Protein AF-A0A928U0L0-F1 (afdb_monomer_lite)

Foldseek 3Di:
DDFDPPQDPVNVVVVVVVLVVCLVCVDADFDDDDQKTKHWDDDDPFWTWIWIAGPPPGATKIKIKGFDDPVPVQVVVQVVLSVCVVVVHPPDWAWTDWADPPRVRIIMTITGDDDDDDDDDDD

pLDDT: mean 90.18, std 7.66, range [55.62, 97.38]

Structure (mmCIF, N/CA/C/O backbone):
data_AF-A0A928U0L0-F1
#
_entry.id   AF-A0A928U0L0-F1
#
loop_
_atom_site.group_PDB
_atom_site.id
_atom_site.type_symbol
_atom_site.label_atom_id
_atom_site.label_alt_id
_atom_site.label_comp_id
_atom_site.label_asym_id
_atom_site.label_entity_id
_atom_site.label_seq_id
_atom_site.pdbx_PDB_ins_code
_atom_site.Cartn_x
_atom_site.Cartn_y
_atom_site.Cartn_z
_atom_site.occupancy
_atom_site.B_iso_or_equiv
_atom_site.auth_seq_id
_atom_site.auth_comp_id
_atom_site.auth_asym_id
_atom_site.auth_atom_id
_atom_site.pdbx_PDB_model_num
ATOM 1 N N . MET A 1 1 ? -8.539 -5.564 -9.675 1.00 91.31 1 MET A N 1
ATOM 2 C CA . MET A 1 1 ? -8.288 -4.759 -8.461 1.00 91.31 1 MET A CA 1
ATOM 3 C C . MET A 1 1 ? -9.515 -4.882 -7.587 1.00 91.31 1 MET A C 1
ATOM 5 O O . MET A 1 1 ? -10.614 -4.777 -8.114 1.00 91.31 1 MET A O 1
ATOM 9 N N . GLN A 1 2 ? -9.327 -5.169 -6.307 1.00 93.62 2 GLN A N 1
ATOM 10 C CA . GLN A 1 2 ? -10.386 -5.350 -5.326 1.00 93.62 2 GLN A CA 1
ATOM 11 C C . GLN A 1 2 ? -10.130 -4.395 -4.164 1.00 93.62 2 GLN A C 1
ATOM 13 O O . GLN A 1 2 ? -9.074 -4.458 -3.535 1.00 93.62 2 GLN A O 1
ATOM 18 N N . PHE A 1 3 ? -11.095 -3.518 -3.901 1.00 94.50 3 PHE A N 1
ATOM 19 C CA . PHE A 1 3 ? -11.083 -2.619 -2.752 1.00 94.50 3 PHE A CA 1
ATOM 20 C C . PHE A 1 3 ? -11.754 -3.290 -1.556 1.00 94.50 3 PHE A C 1
ATOM 22 O O . PHE A 1 3 ? -12.728 -4.029 -1.713 1.00 94.50 3 PHE A O 1
ATOM 29 N N . SER A 1 4 ? -11.229 -3.040 -0.361 1.00 92.75 4 SER A N 1
ATOM 30 C CA . SER A 1 4 ? -11.870 -3.454 0.880 1.00 92.75 4 SER A CA 1
ATOM 31 C C . SER A 1 4 ? -12.942 -2.450 1.301 1.00 92.75 4 SER A C 1
ATOM 33 O O . SER A 1 4 ? -12.918 -1.285 0.901 1.00 92.75 4 SER A O 1
ATOM 35 N N . LYS A 1 5 ? -13.851 -2.877 2.183 1.00 91.94 5 LYS A N 1
ATOM 36 C CA . LYS A 1 5 ? -14.850 -1.990 2.807 1.00 91.94 5 LYS A CA 1
ATOM 37 C C . LYS A 1 5 ? -14.240 -0.900 3.702 1.00 91.94 5 LYS A C 1
ATOM 39 O O . LYS A 1 5 ? -14.950 0.011 4.104 1.00 91.94 5 LYS A O 1
ATOM 44 N N . PHE A 1 6 ? -12.950 -1.014 4.024 1.00 90.12 6 PHE A N 1
ATOM 45 C CA . PHE A 1 6 ? -12.205 -0.051 4.835 1.00 90.12 6 PHE A CA 1
ATOM 46 C C . PHE A 1 6 ? -11.537 1.041 3.986 1.00 90.12 6 PHE A C 1
ATOM 48 O O . PHE A 1 6 ? -10.968 1.973 4.539 1.00 90.12 6 PHE A O 1
ATOM 55 N N . CYS A 1 7 ? -11.588 0.927 2.654 1.00 93.19 7 CYS A N 1
ATOM 56 C CA . CYS A 1 7 ? -11.050 1.920 1.731 1.00 93.19 7 CYS A CA 1
ATOM 57 C C . CYS A 1 7 ? -12.082 3.025 1.469 1.00 93.19 7 CYS A C 1
ATOM 59 O O . CYS A 1 7 ? -13.167 2.755 0.941 1.00 93.19 7 CYS A O 1
ATOM 61 N N . THR A 1 8 ? -11.739 4.275 1.781 1.00 92.75 8 THR A N 1
ATOM 62 C CA . THR A 1 8 ? -12.626 5.427 1.552 1.00 92.75 8 THR A CA 1
ATOM 63 C C . THR A 1 8 ? -12.786 5.729 0.054 1.00 92.75 8 THR A C 1
ATOM 65 O O . THR A 1 8 ? -11.931 5.342 -0.748 1.00 92.75 8 THR A O 1
ATOM 68 N N . PRO A 1 9 ? -13.847 6.446 -0.371 1.00 93.25 9 PRO A N 1
ATOM 69 C CA . PRO A 1 9 ? -13.996 6.856 -1.769 1.00 93.25 9 PRO A CA 1
ATOM 70 C C . PRO A 1 9 ? -12.821 7.693 -2.294 1.00 93.25 9 PRO A C 1
ATOM 72 O O . PRO A 1 9 ? -12.404 7.499 -3.431 1.00 93.25 9 PRO A O 1
ATOM 75 N N . ALA A 1 10 ? -12.255 8.577 -1.464 1.00 90.62 10 ALA A N 1
ATOM 76 C CA . ALA A 1 10 ? -11.080 9.372 -1.824 1.00 90.62 10 ALA A CA 1
ATOM 77 C C . ALA A 1 10 ? -9.868 8.467 -2.101 1.00 90.62 10 ALA A C 1
ATOM 79 O O . ALA A 1 10 ? -9.264 8.531 -3.169 1.00 90.62 10 ALA A O 1
ATOM 80 N N . GLN A 1 11 ? -9.592 7.520 -1.204 1.00 92.88 11 GLN A N 1
ATOM 81 C CA . GLN A 1 11 ? -8.519 6.540 -1.372 1.00 92.88 11 GLN A CA 1
ATOM 82 C C . GLN A 1 11 ? -8.670 5.699 -2.654 1.00 92.88 11 GLN A C 1
ATOM 84 O O . GLN A 1 11 ? -7.686 5.434 -3.347 1.00 92.88 11 GLN A O 1
ATOM 89 N N . GLN A 1 12 ? -9.900 5.329 -3.034 1.00 94.06 12 GLN A N 1
ATOM 90 C CA . GLN A 1 12 ? -10.161 4.595 -4.281 1.00 94.06 12 GLN A CA 1
ATOM 91 C C . GLN A 1 12 ? -9.764 5.381 -5.542 1.00 94.06 12 GLN A C 1
ATOM 93 O O . GLN A 1 12 ? -9.412 4.761 -6.547 1.00 94.06 12 GLN A O 1
ATOM 98 N N . LEU A 1 13 ? -9.787 6.718 -5.494 1.00 92.56 13 LEU A 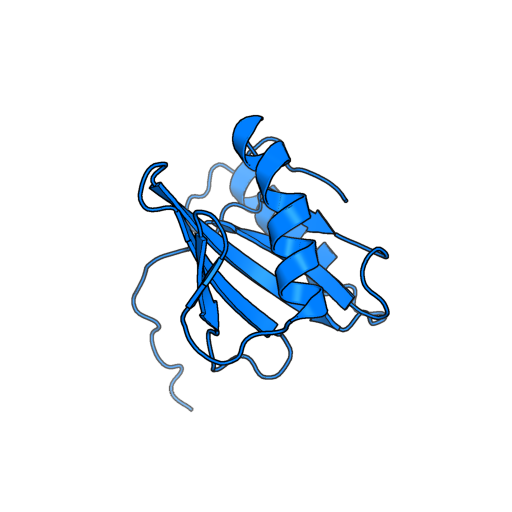N 1
ATOM 99 C CA . LEU A 1 13 ? -9.367 7.574 -6.607 1.00 92.56 13 LEU A CA 1
ATOM 100 C C . LEU A 1 13 ? -7.841 7.629 -6.748 1.00 92.56 13 LEU A C 1
ATOM 102 O O . LEU A 1 13 ? -7.329 7.612 -7.867 1.00 92.56 13 LEU A O 1
ATOM 106 N N . TYR A 1 14 ? -7.107 7.660 -5.633 1.00 92.38 14 TYR A N 1
ATOM 107 C CA . TYR A 1 14 ? -5.660 7.907 -5.642 1.00 92.38 14 TYR A CA 1
ATOM 108 C C . TYR A 1 14 ? -4.801 6.636 -5.643 1.00 92.38 14 TYR A C 1
ATOM 110 O O . TYR A 1 14 ? -3.658 6.663 -6.107 1.00 92.38 14 TYR A O 1
ATOM 118 N N . PHE A 1 15 ? -5.336 5.502 -5.185 1.00 94.81 15 PHE A N 1
ATOM 119 C CA . PHE A 1 15 ? -4.603 4.235 -5.157 1.00 94.81 15 PHE A CA 1
ATOM 120 C C . PHE A 1 15 ? -4.236 3.658 -6.532 1.00 94.81 15 PHE A C 1
ATOM 122 O O . PHE A 1 15 ? -3.105 3.187 -6.682 1.00 94.81 15 PHE A O 1
ATOM 129 N N . PRO A 1 16 ? -5.103 3.676 -7.563 1.00 95.69 16 PRO A N 1
ATOM 130 C CA . PRO A 1 16 ? -4.707 3.174 -8.874 1.00 95.69 16 PRO A CA 1
ATOM 131 C C . PRO A 1 16 ? -3.524 3.949 -9.491 1.00 95.69 16 PRO A C 1
ATOM 133 O O . PRO A 1 16 ? -2.573 3.278 -9.900 1.00 95.69 16 PRO A O 1
ATOM 136 N N . PRO A 1 17 ? -3.508 5.302 -9.507 1.00 95.81 17 PRO A N 1
ATOM 137 C CA . PRO A 1 17 ? -2.370 6.069 -10.014 1.00 95.81 17 PRO A CA 1
ATOM 138 C C . PRO A 1 17 ? -1.040 5.770 -9.311 1.00 95.81 17 PRO A C 1
ATOM 140 O O . PRO A 1 17 ? -0.047 5.524 -9.994 1.00 95.81 17 PRO A O 1
ATOM 143 N N . ILE A 1 18 ? -0.998 5.744 -7.970 1.00 95.31 18 ILE A N 1
ATOM 144 C CA . ILE A 1 18 ? 0.261 5.473 -7.249 1.00 95.31 18 ILE A CA 1
ATOM 145 C C . ILE A 1 18 ? 0.769 4.050 -7.501 1.00 95.31 18 ILE A C 1
ATOM 147 O O . ILE A 1 18 ? 1.971 3.843 -7.657 1.00 95.31 18 ILE A O 1
ATOM 151 N N . LEU A 1 19 ? -0.123 3.061 -7.607 1.00 96.69 19 LEU A N 1
ATOM 152 C CA . LEU A 1 19 ? 0.281 1.696 -7.949 1.00 96.69 19 LEU A CA 1
ATOM 153 C C . LEU A 1 19 ? 0.881 1.615 -9.352 1.00 96.69 19 LEU A C 1
ATOM 155 O O . LEU A 1 19 ? 1.885 0.929 -9.548 1.00 96.69 19 LEU A O 1
ATOM 159 N N . ASP A 1 20 ? 0.280 2.307 -10.318 1.00 96.56 20 ASP A N 1
ATOM 160 C CA . ASP A 1 20 ? 0.780 2.336 -11.689 1.00 96.56 20 ASP A CA 1
ATOM 161 C C . ASP A 1 20 ? 2.143 3.031 -11.760 1.00 96.56 20 ASP A C 1
ATOM 163 O O . ASP A 1 20 ? 3.059 2.499 -12.390 1.00 96.56 20 ASP A O 1
ATOM 167 N N . TYR A 1 21 ? 2.303 4.152 -11.053 1.00 96.88 21 TYR A N 1
ATOM 168 C CA . TYR A 1 21 ? 3.576 4.853 -10.918 1.00 96.88 21 TYR A CA 1
ATOM 169 C C . TYR A 1 21 ? 4.660 3.942 -10.331 1.00 96.88 21 TYR A C 1
ATOM 171 O O . TYR A 1 21 ? 5.663 3.675 -10.990 1.00 96.88 21 TYR A O 1
ATOM 179 N N . LEU A 1 22 ? 4.430 3.385 -9.137 1.00 96.38 22 LEU A N 1
ATOM 180 C CA . LEU A 1 22 ? 5.404 2.543 -8.436 1.00 96.38 22 LEU A CA 1
ATOM 181 C C . LEU A 1 22 ? 5.762 1.274 -9.213 1.00 96.38 22 LEU A C 1
ATOM 183 O O . LEU A 1 22 ? 6.903 0.813 -9.159 1.00 96.38 22 LEU A O 1
ATOM 187 N N . HIS A 1 23 ? 4.806 0.698 -9.946 1.00 95.50 23 HIS A N 1
ATOM 188 C CA . HIS A 1 23 ? 5.077 -0.448 -10.805 1.00 95.50 23 HIS A CA 1
ATOM 189 C C . HIS A 1 23 ? 6.049 -0.098 -11.941 1.00 95.50 23 HIS A C 1
ATOM 191 O O . HIS A 1 23 ? 6.960 -0.885 -12.225 1.00 95.50 23 HIS A O 1
ATOM 197 N N . GLN A 1 24 ? 5.848 1.061 -12.573 1.00 95.31 24 GLN A N 1
ATOM 198 C CA . GLN A 1 24 ? 6.623 1.520 -13.725 1.00 95.31 24 GLN A CA 1
ATOM 199 C C . GLN A 1 24 ? 8.015 2.011 -13.328 1.00 95.31 24 GLN A C 1
ATOM 201 O O . GLN A 1 24 ? 8.997 1.611 -13.948 1.00 95.31 24 GLN A O 1
ATOM 206 N N . THR A 1 25 ? 8.107 2.863 -12.308 1.00 95.94 25 THR A N 1
ATOM 207 C CA . THR A 1 25 ? 9.347 3.578 -11.976 1.00 95.94 25 THR A CA 1
ATOM 208 C C . THR A 1 25 ? 10.213 2.837 -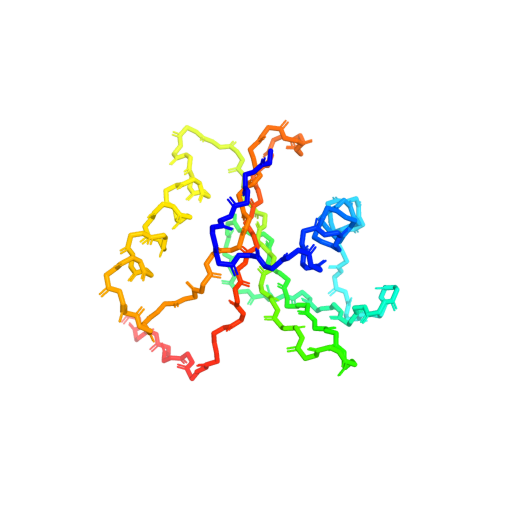10.968 1.00 95.94 25 THR A C 1
ATOM 210 O O . THR A 1 25 ? 11.432 2.945 -11.035 1.00 95.94 25 THR A O 1
ATOM 213 N N . GLN A 1 26 ? 9.603 2.055 -10.068 1.00 94.62 26 GLN A N 1
ATOM 214 C CA . GLN A 1 26 ? 10.284 1.308 -9.000 1.00 94.62 26 GLN A CA 1
ATOM 215 C C . GLN A 1 26 ? 11.394 2.121 -8.310 1.00 94.62 26 GLN A C 1
ATOM 217 O O . GLN A 1 26 ? 12.536 1.655 -8.236 1.00 94.62 26 GLN A O 1
ATOM 222 N N . PRO A 1 27 ? 11.067 3.319 -7.794 1.00 95.88 27 PRO A N 1
ATOM 223 C CA . PRO A 1 27 ? 12.059 4.259 -7.300 1.00 95.88 27 PRO A CA 1
ATOM 224 C C . PRO A 1 27 ? 12.842 3.635 -6.144 1.00 95.88 27 PRO A C 1
ATOM 226 O O . PRO A 1 27 ? 12.308 2.854 -5.352 1.00 95.88 27 PRO A O 1
ATOM 229 N N . ASP A 1 28 ? 14.132 3.925 -6.067 1.00 95.62 28 ASP A N 1
ATOM 230 C CA . ASP A 1 28 ? 15.026 3.444 -5.013 1.00 95.62 28 ASP A CA 1
ATOM 231 C C . ASP A 1 28 ? 15.400 4.540 -4.011 1.00 95.62 28 ASP A C 1
ATOM 233 O O . ASP A 1 28 ? 15.787 4.216 -2.889 1.00 95.62 28 ASP A O 1
ATOM 237 N N . GLN A 1 29 ? 15.221 5.807 -4.385 1.00 95.56 29 GLN A N 1
ATOM 238 C CA . GLN A 1 29 ? 15.439 6.970 -3.533 1.00 95.56 29 GLN A CA 1
ATOM 239 C C . GLN A 1 29 ? 14.116 7.633 -3.118 1.00 95.56 29 GLN A C 1
ATOM 241 O O . GLN A 1 29 ? 13.152 7.632 -3.900 1.00 95.56 29 GLN A O 1
ATOM 246 N N . PRO A 1 30 ? 14.060 8.222 -1.907 1.00 97.00 30 PRO A N 1
ATOM 247 C CA . PRO A 1 30 ? 12.924 9.025 -1.485 1.00 97.00 30 PRO A CA 1
ATOM 248 C C . PRO A 1 30 ? 12.673 10.190 -2.444 1.00 97.00 30 PRO A C 1
ATOM 250 O O . PRO A 1 30 ? 13.612 10.874 -2.853 1.00 97.00 30 PRO A O 1
ATOM 253 N N . HIS A 1 31 ? 11.417 10.418 -2.808 1.00 96.31 31 HIS A N 1
ATOM 254 C CA . HIS A 1 31 ? 11.024 11.539 -3.664 1.00 96.31 31 HIS A CA 1
ATOM 255 C C . HIS A 1 31 ? 9.529 11.832 -3.519 1.00 96.31 31 HIS A C 1
ATOM 257 O O . HIS A 1 31 ? 8.757 11.004 -3.032 1.00 96.31 31 HIS A O 1
ATOM 263 N N . CYS A 1 32 ? 9.123 13.007 -3.999 1.00 96.12 32 CYS A N 1
ATOM 264 C CA . CYS A 1 32 ? 7.718 13.369 -4.120 1.00 96.12 32 CYS A CA 1
ATOM 265 C C . CYS A 1 32 ? 7.202 13.034 -5.521 1.00 96.12 32 CYS A C 1
ATOM 267 O O . CYS A 1 32 ? 7.833 13.370 -6.527 1.00 96.12 32 CYS A O 1
ATOM 269 N N . TRP A 1 33 ? 6.030 12.416 -5.591 1.00 95.38 33 TRP A N 1
ATOM 270 C CA . TRP A 1 33 ? 5.283 12.220 -6.822 1.00 95.38 33 TRP A CA 1
ATOM 271 C C . TRP A 1 33 ? 3.832 12.632 -6.598 1.00 95.38 33 TRP A C 1
ATOM 273 O O . TRP A 1 33 ? 3.114 12.033 -5.797 1.00 95.38 33 TRP A O 1
ATOM 283 N N . TRP A 1 34 ? 3.409 13.667 -7.326 1.00 92.88 34 TRP A N 1
ATOM 284 C CA . TRP A 1 34 ? 2.150 14.359 -7.070 1.00 92.88 34 TRP A CA 1
ATOM 285 C C . TRP A 1 34 ? 2.083 14.815 -5.601 1.00 92.88 34 TRP A C 1
ATOM 287 O O . TRP A 1 34 ? 2.977 15.537 -5.170 1.00 92.88 34 TRP A O 1
ATOM 297 N N . GLU A 1 35 ? 1.080 14.395 -4.838 1.00 91.81 35 GLU A N 1
ATOM 298 C CA . GLU A 1 35 ? 0.931 14.724 -3.411 1.00 91.81 35 GLU A CA 1
ATOM 299 C C . GLU A 1 35 ? 1.543 13.670 -2.472 1.00 91.81 35 GLU A C 1
ATOM 301 O O . GLU A 1 35 ? 1.424 13.780 -1.255 1.00 91.81 35 GLU A O 1
ATOM 306 N N . TRP A 1 36 ? 2.173 12.625 -3.017 1.00 95.38 36 TRP A N 1
ATOM 307 C CA . TRP A 1 36 ? 2.779 11.556 -2.229 1.00 95.38 36 TRP A CA 1
ATOM 308 C C . TRP A 1 36 ? 4.270 11.795 -2.039 1.00 95.38 36 TRP A C 1
ATOM 310 O O . TRP A 1 36 ? 5.004 11.907 -3.020 1.00 95.38 36 TRP A O 1
ATOM 320 N N . PHE A 1 37 ? 4.747 11.745 -0.801 1.00 96.69 37 PHE A N 1
ATOM 321 C CA . PHE A 1 37 ? 6.142 11.430 -0.527 1.00 96.69 37 PHE A CA 1
ATOM 322 C C . PHE A 1 37 ? 6.298 9.914 -0.447 1.00 96.69 37 PHE A C 1
ATOM 324 O O . PHE A 1 37 ? 5.570 9.234 0.281 1.00 96.69 37 PHE A O 1
ATOM 331 N N . ILE A 1 38 ? 7.237 9.374 -1.215 1.00 97.38 38 ILE A N 1
ATOM 332 C CA . ILE A 1 38 ? 7.416 7.939 -1.413 1.00 97.38 38 ILE A CA 1
ATOM 333 C C . ILE A 1 38 ? 8.839 7.566 -1.028 1.00 97.38 38 ILE A C 1
ATOM 335 O O . ILE A 1 38 ? 9.798 8.098 -1.582 1.00 97.38 38 ILE A O 1
ATOM 339 N N . GLU A 1 39 ? 8.971 6.573 -0.158 1.00 96.94 39 GLU A N 1
ATOM 340 C CA . GLU A 1 39 ? 10.240 5.986 0.249 1.00 96.94 39 GLU A CA 1
ATOM 341 C C . GLU A 1 39 ? 10.214 4.467 0.065 1.00 96.94 39 GLU A C 1
ATOM 343 O O . GLU A 1 39 ? 9.238 3.784 0.384 1.00 96.94 39 GLU A O 1
ATOM 348 N N . ARG A 1 40 ? 11.314 3.908 -0.445 1.00 96.25 40 ARG A N 1
ATOM 349 C CA . ARG A 1 40 ? 11.484 2.458 -0.522 1.00 96.25 40 ARG A CA 1
ATOM 350 C C . ARG A 1 40 ? 11.924 1.909 0.832 1.00 96.25 40 ARG A C 1
ATOM 352 O O . ARG A 1 40 ? 12.961 2.295 1.358 1.00 96.25 40 ARG A O 1
ATOM 359 N N . VAL A 1 41 ? 11.186 0.930 1.347 1.00 93.38 41 VAL A N 1
ATOM 360 C CA . VAL A 1 41 ? 11.519 0.239 2.596 1.00 93.38 41 VAL A CA 1
ATOM 361 C C . VAL A 1 41 ? 12.348 -1.005 2.281 1.00 93.38 41 VAL A C 1
ATOM 363 O O . VAL A 1 41 ? 11.893 -1.931 1.601 1.00 93.38 41 VAL A O 1
ATOM 366 N N . PHE A 1 42 ? 13.580 -1.037 2.784 1.00 89.00 42 PHE A N 1
ATOM 367 C CA . PHE A 1 42 ? 14.499 -2.165 2.627 1.00 89.00 42 PHE A CA 1
ATOM 368 C C . PHE A 1 42 ? 14.367 -3.175 3.780 1.00 89.00 42 PHE A C 1
ATOM 370 O O . PHE A 1 42 ? 13.888 -2.850 4.860 1.00 89.00 42 PHE A O 1
ATOM 377 N N . GLY A 1 43 ? 14.786 -4.425 3.544 1.00 78.38 43 GLY A N 1
ATOM 378 C CA . GLY A 1 43 ? 14.778 -5.504 4.549 1.00 78.38 43 GLY A CA 1
ATOM 379 C C . GLY A 1 43 ? 13.869 -6.695 4.215 1.00 78.38 43 GLY A C 1
ATOM 380 O O . GLY A 1 43 ? 14.016 -7.768 4.795 1.00 78.38 43 GLY A O 1
ATOM 381 N N . GLY A 1 44 ? 12.976 -6.562 3.229 1.00 70.88 44 GLY A N 1
ATOM 382 C CA . GLY A 1 44 ? 12.173 -7.676 2.718 1.00 70.88 44 GLY A CA 1
ATOM 383 C C . GLY A 1 44 ? 12.889 -8.451 1.608 1.00 70.88 44 GLY A C 1
ATOM 384 O O . GLY A 1 44 ? 13.146 -7.899 0.545 1.00 70.88 44 GLY A O 1
ATOM 385 N N . GLN A 1 45 ? 13.153 -9.750 1.795 1.00 70.31 45 GLN A N 1
ATOM 386 C CA . GLN A 1 45 ? 13.860 -10.557 0.780 1.00 70.31 45 GLN A CA 1
ATOM 387 C C . GLN A 1 45 ? 13.040 -10.861 -0.489 1.00 70.31 45 GLN A C 1
ATOM 389 O O . GLN A 1 45 ? 13.609 -11.211 -1.517 1.00 70.31 45 GLN A O 1
ATOM 394 N N . ASN A 1 46 ? 11.707 -10.757 -0.434 1.00 77.88 46 ASN A N 1
ATOM 395 C CA . ASN A 1 46 ? 10.824 -11.291 -1.483 1.00 77.88 46 ASN A CA 1
ATOM 396 C C . ASN A 1 46 ? 9.819 -10.284 -2.062 1.00 77.88 46 ASN A C 1
ATOM 398 O O . ASN A 1 46 ? 8.997 -10.670 -2.894 1.00 77.88 46 ASN A O 1
ATOM 402 N N . ASN A 1 47 ? 9.852 -9.021 -1.627 1.00 84.25 47 ASN A N 1
ATOM 403 C CA . ASN A 1 47 ? 8.855 -8.018 -2.003 1.00 84.25 47 ASN A CA 1
ATOM 404 C C . ASN A 1 47 ? 9.509 -6.657 -2.257 1.00 84.25 47 ASN A C 1
ATOM 406 O O . ASN A 1 47 ? 10.500 -6.323 -1.613 1.00 84.25 47 ASN A O 1
ATOM 410 N N . LEU A 1 48 ? 8.911 -5.861 -3.144 1.00 92.62 48 LEU A N 1
ATOM 411 C CA . LEU A 1 48 ? 9.132 -4.416 -3.142 1.00 92.62 48 LEU A CA 1
ATOM 412 C C . LEU A 1 48 ? 8.140 -3.812 -2.156 1.00 92.62 48 LEU A C 1
ATOM 414 O O . LEU A 1 48 ? 6.943 -4.074 -2.270 1.00 92.62 48 LEU A O 1
ATOM 418 N N . LEU A 1 49 ? 8.640 -3.047 -1.195 1.00 95.06 49 LEU A N 1
ATOM 419 C CA . LEU A 1 49 ? 7.828 -2.369 -0.197 1.00 95.06 49 LEU A CA 1
ATOM 420 C C . LEU A 1 49 ? 8.124 -0.876 -0.262 1.00 95.06 49 LEU A C 1
ATOM 422 O O . LEU A 1 49 ? 9.286 -0.470 -0.278 1.00 95.06 49 LEU A O 1
ATOM 426 N N . TYR A 1 50 ? 7.062 -0.088 -0.289 1.00 96.75 50 TYR A N 1
ATOM 427 C CA . TYR A 1 50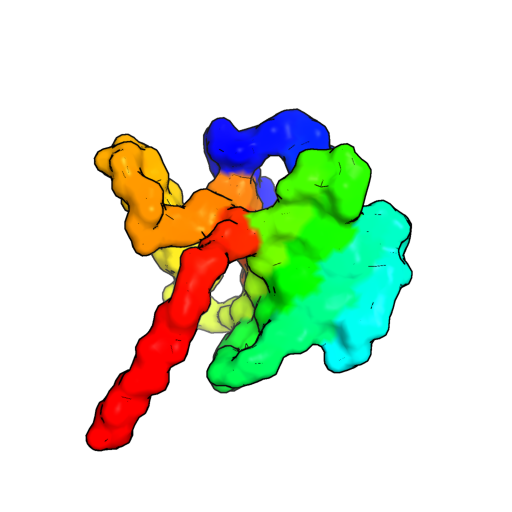 ? 7.116 1.361 -0.261 1.00 96.75 50 TYR A CA 1
ATOM 428 C C . TYR A 1 50 ? 6.309 1.870 0.919 1.00 96.75 50 TYR A C 1
ATOM 430 O O . TYR A 1 50 ? 5.209 1.377 1.175 1.00 96.75 50 TYR A O 1
ATOM 438 N N . HIS A 1 51 ? 6.863 2.853 1.607 1.00 96.62 51 HIS A N 1
ATOM 439 C CA . HIS A 1 51 ? 6.151 3.727 2.516 1.00 96.62 51 HIS A CA 1
ATOM 440 C C . HIS A 1 51 ? 5.742 4.964 1.713 1.00 96.62 51 HIS A C 1
ATOM 442 O O . HIS A 1 51 ? 6.590 5.588 1.077 1.00 96.62 51 HIS A O 1
ATOM 448 N N . ALA A 1 52 ? 4.449 5.274 1.675 1.00 96.75 52 ALA A N 1
ATOM 449 C CA . ALA A 1 52 ? 3.931 6.429 0.956 1.00 96.75 52 ALA A CA 1
ATOM 450 C C . ALA A 1 52 ? 3.016 7.235 1.875 1.00 96.75 52 ALA A C 1
ATOM 452 O O . ALA A 1 52 ? 2.114 6.661 2.487 1.00 96.75 52 ALA A O 1
ATOM 453 N N . HIS A 1 53 ? 3.238 8.545 1.961 1.00 95.50 53 HIS A N 1
ATOM 454 C CA . HIS A 1 53 ? 2.419 9.440 2.774 1.00 95.50 53 HIS A CA 1
ATOM 455 C C . HIS A 1 53 ? 1.986 10.688 2.001 1.00 95.50 53 HIS A C 1
ATOM 457 O O . HIS A 1 53 ? 2.747 11.200 1.180 1.00 95.50 53 HIS A O 1
ATOM 463 N N . ARG A 1 54 ? 0.768 11.173 2.266 1.00 91.69 54 ARG A N 1
ATOM 464 C CA . ARG A 1 54 ? 0.250 12.466 1.785 1.00 91.69 54 ARG A CA 1
ATOM 465 C C . ARG A 1 54 ? 0.161 13.431 2.956 1.00 91.69 54 ARG A C 1
ATOM 467 O O . ARG A 1 54 ? -0.629 13.199 3.868 1.00 91.69 54 ARG A O 1
ATOM 474 N N . GLU A 1 55 ? 0.952 14.501 2.924 1.00 77.44 55 GLU A N 1
ATOM 475 C CA . GLU A 1 55 ? 1.040 15.460 4.037 1.00 77.44 55 GLU A CA 1
ATOM 476 C C . GLU A 1 55 ? -0.309 16.134 4.348 1.00 77.44 55 GLU A C 1
ATOM 478 O O . GLU A 1 55 ? -0.670 16.249 5.517 1.00 77.44 55 GLU A O 1
ATOM 483 N N . ASP A 1 56 ? -1.087 16.501 3.325 1.00 76.25 56 ASP A N 1
ATOM 484 C CA . ASP A 1 56 ? -2.318 17.288 3.505 1.00 76.25 56 ASP A CA 1
ATOM 485 C C . ASP A 1 56 ? -3.531 16.465 3.975 1.00 76.25 56 ASP A C 1
ATOM 487 O O . ASP A 1 56 ? -4.389 16.975 4.696 1.00 76.25 56 ASP A O 1
ATOM 491 N N . GLU A 1 57 ? -3.624 15.191 3.579 1.00 76.00 57 GLU A N 1
ATOM 492 C CA . GLU A 1 57 ? -4.763 14.319 3.921 1.00 76.00 57 GLU A CA 1
ATOM 493 C C . GLU A 1 57 ? -4.456 13.345 5.072 1.00 76.00 57 GLU A C 1
ATOM 495 O O . GLU A 1 57 ? -5.363 12.682 5.575 1.00 76.00 57 GLU A O 1
ATOM 500 N N . GLY A 1 58 ? -3.196 13.257 5.516 1.00 80.00 58 GLY A N 1
ATOM 501 C CA . GLY A 1 58 ? -2.773 12.361 6.598 1.00 80.00 58 GLY A CA 1
ATOM 502 C C . GLY A 1 58 ? -2.824 10.870 6.241 1.00 80.00 58 GLY A C 1
ATOM 503 O O . GLY A 1 58 ? -2.692 10.018 7.120 1.00 80.00 58 GLY A O 1
ATOM 504 N N . ASP A 1 59 ? -3.022 10.537 4.963 1.00 87.81 59 ASP A N 1
ATOM 505 C CA . ASP A 1 59 ? -2.987 9.162 4.476 1.00 87.81 59 ASP A CA 1
ATOM 506 C C . ASP A 1 59 ? -1.541 8.654 4.469 1.00 87.81 59 ASP A C 1
ATOM 508 O O . ASP A 1 59 ? -0.715 9.119 3.681 1.00 87.81 59 ASP A O 1
ATOM 512 N N . THR A 1 60 ? -1.264 7.638 5.284 1.00 95.12 60 THR A N 1
ATOM 513 C CA . THR A 1 60 ? 0.027 6.939 5.323 1.00 95.12 60 THR A CA 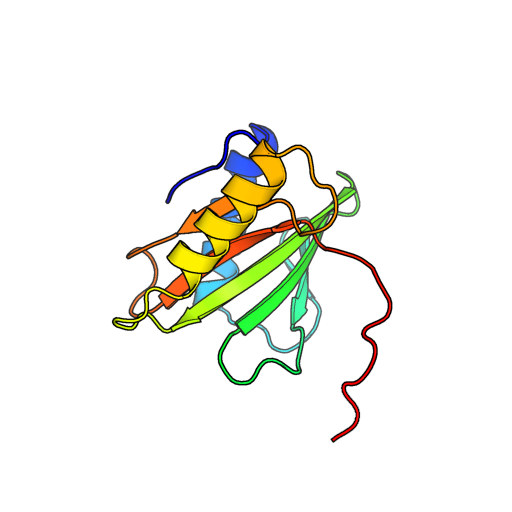1
ATOM 514 C C . THR A 1 60 ? -0.187 5.454 5.056 1.00 95.12 60 THR A C 1
ATOM 516 O O . THR A 1 60 ? -0.897 4.756 5.788 1.00 95.12 60 THR A O 1
ATOM 519 N N . VAL A 1 61 ? 0.428 4.946 3.988 1.00 96.50 61 VAL A N 1
ATOM 520 C CA . VAL A 1 61 ? 0.209 3.582 3.499 1.00 96.50 61 VAL A CA 1
ATOM 521 C C . VAL A 1 61 ? 1.510 2.841 3.222 1.00 96.50 61 VAL A C 1
ATOM 523 O O . VAL A 1 61 ? 2.539 3.411 2.860 1.00 96.50 61 VAL A O 1
ATOM 526 N N . ALA A 1 62 ? 1.430 1.521 3.339 1.00 96.62 62 ALA A N 1
ATOM 527 C CA . ALA A 1 62 ? 2.400 0.598 2.788 1.00 96.62 62 ALA A CA 1
ATOM 528 C C . ALA A 1 62 ? 1.902 0.083 1.430 1.00 96.62 62 ALA A C 1
ATOM 530 O O . ALA A 1 62 ? 0.809 -0.485 1.340 1.00 96.62 62 ALA A O 1
ATOM 531 N N . VAL A 1 63 ? 2.721 0.217 0.385 1.00 96.44 63 VAL A N 1
ATOM 532 C CA . VAL A 1 63 ? 2.475 -0.387 -0.932 1.00 96.44 63 VAL A CA 1
ATOM 533 C C . VAL A 1 63 ? 3.449 -1.535 -1.147 1.00 96.44 63 VAL A C 1
ATOM 535 O O . VAL A 1 63 ? 4.664 -1.344 -1.207 1.00 96.44 63 VAL A O 1
ATOM 538 N N . LYS A 1 64 ? 2.916 -2.746 -1.283 1.00 95.38 64 LYS A N 1
ATOM 539 C CA . LYS A 1 64 ? 3.700 -3.974 -1.389 1.00 95.38 64 LYS A CA 1
ATOM 540 C C . LYS A 1 64 ? 3.472 -4.642 -2.733 1.00 95.38 64 LYS A C 1
ATOM 542 O O . LYS A 1 64 ? 2.354 -5.051 -3.025 1.00 95.38 64 LYS A O 1
ATOM 547 N N . PHE A 1 65 ? 4.534 -4.830 -3.514 1.00 94.25 65 PHE A N 1
ATOM 548 C CA . PHE A 1 65 ? 4.519 -5.691 -4.694 1.00 94.25 65 PHE A CA 1
ATOM 549 C C . PHE A 1 65 ? 5.184 -7.027 -4.381 1.00 94.25 65 PHE A C 1
ATOM 551 O O . PHE A 1 65 ? 6.355 -7.090 -3.997 1.00 94.25 65 PHE A O 1
ATOM 558 N N . THR A 1 66 ? 4.452 -8.107 -4.622 1.00 91.38 66 THR A N 1
ATOM 559 C CA . THR A 1 66 ? 4.925 -9.482 -4.460 1.00 91.38 66 THR A CA 1
ATOM 560 C C . THR A 1 66 ? 4.991 -10.163 -5.819 1.00 91.38 66 THR A C 1
ATOM 562 O O . THR A 1 66 ? 4.156 -9.912 -6.690 1.00 91.38 66 THR A O 1
ATOM 565 N N . ARG A 1 67 ? 5.982 -11.037 -6.027 1.00 87.31 67 ARG A N 1
ATOM 566 C CA . ARG A 1 67 ? 6.038 -11.870 -7.240 1.00 87.31 67 ARG A CA 1
ATOM 567 C C . ARG A 1 67 ? 4.778 -12.731 -7.321 1.00 87.31 67 ARG A C 1
ATOM 569 O O . ARG A 1 67 ? 4.381 -13.335 -6.327 1.00 87.31 67 ARG A O 1
ATOM 576 N N . LEU A 1 68 ? 4.172 -12.782 -8.501 1.00 82.88 68 LEU A N 1
ATOM 577 C CA . LEU A 1 68 ? 3.076 -13.697 -8.780 1.00 82.88 68 LEU A CA 1
ATOM 578 C C . LEU A 1 68 ? 3.653 -15.112 -8.872 1.00 82.88 68 LEU A C 1
ATOM 580 O O . LEU A 1 68 ? 4.436 -15.408 -9.771 1.00 82.88 68 LEU A O 1
ATOM 584 N N . ASP A 1 69 ? 3.277 -15.965 -7.928 1.00 83.50 69 ASP A N 1
ATOM 585 C CA . ASP A 1 69 ? 3.571 -17.393 -7.945 1.00 83.50 69 ASP A CA 1
ATOM 586 C C . ASP A 1 69 ? 2.372 -18.195 -7.425 1.00 83.50 69 ASP A C 1
ATOM 588 O O . ASP A 1 69 ? 1.384 -17.640 -6.933 1.00 83.50 69 ASP A O 1
ATOM 592 N N . GLU A 1 70 ? 2.462 -19.521 -7.528 1.00 83.94 70 GLU A N 1
ATOM 593 C CA . GLU A 1 70 ? 1.405 -20.454 -7.116 1.00 83.94 70 GLU A CA 1
ATOM 594 C C . GLU A 1 70 ? 0.995 -20.297 -5.644 1.00 83.94 70 GLU A C 1
ATOM 596 O O . GLU A 1 70 ? -0.099 -20.698 -5.252 1.00 83.94 70 GLU A O 1
ATOM 601 N N . ARG A 1 71 ? 1.838 -19.673 -4.811 1.00 86.25 71 ARG A N 1
ATOM 602 C CA . ARG A 1 71 ? 1.559 -19.490 -3.383 1.00 86.25 71 ARG A CA 1
ATOM 603 C C . ARG A 1 71 ? 0.557 -18.369 -3.121 1.00 86.25 71 ARG A C 1
ATOM 605 O O . ARG A 1 71 ? 0.108 -18.254 -1.978 1.00 86.25 71 ARG A O 1
ATOM 612 N N . ARG A 1 72 ? 0.246 -17.535 -4.128 1.00 87.44 72 ARG A N 1
ATOM 613 C CA . ARG A 1 72 ? -0.705 -16.406 -4.054 1.00 87.44 72 ARG A CA 1
ATOM 614 C C . ARG A 1 72 ? -0.516 -15.575 -2.781 1.00 87.44 72 ARG A C 1
ATOM 616 O O . ARG A 1 72 ? -1.463 -15.324 -2.033 1.00 87.44 72 ARG A O 1
ATOM 623 N N . ARG A 1 73 ? 0.741 -15.217 -2.482 1.00 89.06 73 ARG A N 1
ATOM 624 C CA . ARG A 1 73 ? 1.127 -14.648 -1.177 1.00 89.06 73 ARG A CA 1
ATOM 625 C C . ARG A 1 73 ? 0.352 -13.370 -0.850 1.00 89.06 73 ARG A C 1
ATOM 627 O O . ARG A 1 73 ? -0.142 -13.258 0.265 1.00 89.06 73 ARG A O 1
ATOM 634 N N . ALA A 1 74 ? 0.208 -12.467 -1.822 1.00 90.44 74 ALA A N 1
ATOM 635 C CA . ALA A 1 74 ? -0.523 -11.215 -1.639 1.00 90.44 74 ALA A CA 1
ATOM 636 C C . ALA A 1 74 ? -1.999 -11.465 -1.302 1.00 90.44 74 ALA A C 1
ATOM 638 O O . ALA A 1 74 ? -2.520 -10.899 -0.350 1.00 90.44 74 ALA A O 1
ATOM 639 N N . SER A 1 75 ? -2.656 -12.377 -2.023 1.00 91.81 75 SER A N 1
ATOM 640 C CA . SER A 1 75 ? -4.069 -12.703 -1.798 1.00 91.81 75 SER A CA 1
ATOM 641 C C . SER A 1 75 ? -4.285 -13.315 -0.413 1.00 91.81 75 SER A C 1
ATOM 643 O O . SER A 1 75 ? -5.215 -12.941 0.296 1.00 91.81 75 SER A O 1
ATOM 645 N N . ARG A 1 76 ? -3.401 -14.230 0.009 1.00 93.06 76 ARG A N 1
ATOM 646 C CA . ARG A 1 76 ? -3.455 -14.825 1.353 1.00 93.06 76 ARG A CA 1
ATOM 647 C C . ARG A 1 76 ? -3.261 -13.788 2.456 1.00 93.06 76 ARG A C 1
ATOM 649 O O . ARG A 1 76 ? -3.972 -13.840 3.453 1.00 93.06 76 ARG A O 1
ATOM 656 N N . GLU A 1 77 ? -2.313 -12.874 2.277 1.00 91.81 77 GLU A N 1
ATOM 657 C CA . GLU A 1 77 ? -2.058 -11.778 3.212 1.00 91.81 77 GLU A CA 1
ATOM 658 C C . GLU A 1 77 ? -3.266 -10.845 3.313 1.00 91.81 77 GLU A C 1
ATOM 660 O O . GLU A 1 77 ? -3.784 -10.659 4.409 1.00 91.81 77 GLU A O 1
ATOM 665 N N . SER A 1 78 ? -3.790 -10.348 2.188 1.00 92.38 78 SER A N 1
ATOM 666 C CA . SER A 1 78 ? -4.972 -9.479 2.190 1.00 92.38 78 SER A CA 1
ATOM 667 C C . SER A 1 78 ? -6.188 -10.149 2.828 1.00 92.38 78 SER A C 1
ATOM 669 O O . SER A 1 78 ? -6.875 -9.513 3.619 1.00 92.38 78 SER A O 1
ATOM 671 N N . HIS A 1 79 ? -6.437 -11.434 2.551 1.00 92.88 79 HIS A N 1
ATOM 672 C CA . HIS A 1 79 ? -7.552 -12.167 3.161 1.00 92.88 79 HIS A CA 1
ATOM 673 C C . HIS A 1 79 ? -7.376 -12.363 4.670 1.00 92.88 79 HIS A C 1
ATOM 675 O O . HIS A 1 79 ? -8.337 -12.205 5.420 1.00 92.88 79 HIS A O 1
ATOM 681 N N . ALA A 1 80 ? -6.162 -12.687 5.126 1.00 93.75 80 ALA A N 1
ATOM 682 C CA . ALA A 1 80 ? -5.876 -12.811 6.553 1.00 93.75 80 ALA A CA 1
ATOM 683 C C . ALA A 1 80 ? -6.070 -11.468 7.271 1.00 93.75 80 ALA A C 1
ATOM 685 O O . ALA A 1 80 ? -6.700 -11.417 8.324 1.00 93.75 80 ALA A O 1
ATOM 686 N N . LEU A 1 81 ? -5.590 -10.378 6.669 1.00 94.12 81 LEU A N 1
ATOM 687 C CA . LEU A 1 81 ? -5.773 -9.034 7.200 1.00 94.12 81 LEU A CA 1
ATOM 688 C C . LEU A 1 81 ? -7.253 -8.621 7.205 1.00 94.12 81 LEU A C 1
ATOM 690 O O . LEU A 1 81 ? -7.712 -8.078 8.204 1.00 94.12 81 LEU A O 1
ATOM 694 N N . TRP A 1 82 ? -8.033 -8.931 6.160 1.00 92.75 82 TRP A N 1
ATOM 695 C CA . TRP A 1 82 ? -9.483 -8.685 6.166 1.00 92.75 82 TRP A CA 1
ATOM 696 C C . TRP A 1 82 ? -10.166 -9.413 7.317 1.00 92.75 82 TRP A C 1
ATOM 698 O O . TRP A 1 82 ? -10.904 -8.778 8.063 1.00 92.75 82 TRP A O 1
ATOM 708 N N . ALA A 1 83 ? -9.866 -10.696 7.523 1.00 92.38 83 ALA A N 1
ATOM 709 C CA . ALA A 1 83 ? -10.443 -11.467 8.621 1.00 92.38 83 ALA A CA 1
ATOM 710 C C . ALA A 1 83 ? -10.104 -10.875 10.004 1.00 92.38 83 ALA A C 1
ATOM 712 O O . ALA A 1 83 ? -10.960 -10.844 10.887 1.00 92.38 83 ALA A O 1
ATOM 713 N N . LEU A 1 84 ? -8.880 -10.366 10.196 1.00 92.56 84 LEU A N 1
ATOM 714 C CA . LEU A 1 84 ? -8.480 -9.699 11.442 1.00 92.56 84 LEU A CA 1
ATOM 715 C C . LEU A 1 84 ? -9.247 -8.391 11.674 1.00 92.56 84 LEU A C 1
ATOM 717 O O . LEU A 1 84 ? -9.712 -8.153 12.790 1.00 92.56 84 LEU A O 1
ATOM 721 N N . GLN A 1 85 ? -9.429 -7.581 10.627 1.00 92.38 85 GLN A N 1
ATOM 722 C CA . GLN A 1 85 ? -10.210 -6.345 10.723 1.00 92.38 85 GLN A CA 1
ATOM 723 C C . GLN A 1 85 ? -11.694 -6.630 10.980 1.00 92.38 85 GLN A C 1
ATOM 725 O O . GLN A 1 85 ? -12.333 -5.952 11.778 1.00 92.38 85 GLN A O 1
ATOM 730 N N . GLU A 1 86 ? -12.254 -7.671 10.363 1.00 90.25 86 GLU A N 1
ATOM 731 C CA . GLU A 1 86 ? -13.634 -8.095 10.624 1.00 90.25 86 GLU A CA 1
ATOM 732 C C . GLU A 1 86 ? -13.843 -8.618 12.044 1.00 90.25 86 GLU A C 1
ATOM 734 O O . GLU A 1 86 ? -14.928 -8.462 12.599 1.00 90.25 86 GLU A O 1
ATOM 739 N N . ALA A 1 87 ? -12.797 -9.165 12.663 1.00 91.94 87 ALA A N 1
ATOM 740 C CA . ALA A 1 87 ? -12.799 -9.541 14.070 1.00 91.94 87 ALA A CA 1
ATOM 741 C C . ALA A 1 87 ? -12.610 -8.346 15.031 1.00 91.94 87 ALA A C 1
ATOM 743 O O . ALA A 1 87 ? -12.539 -8.559 16.243 1.00 91.94 87 ALA A O 1
ATOM 744 N N . GLY A 1 88 ? -12.497 -7.111 14.520 1.00 88.25 88 GLY A N 1
ATOM 745 C CA . GLY A 1 88 ? -12.304 -5.900 15.322 1.00 88.25 88 GLY A CA 1
ATOM 746 C C . GLY A 1 88 ? -10.954 -5.853 16.043 1.00 88.25 88 GLY A C 1
ATOM 747 O O . GLY A 1 88 ? -10.866 -5.344 17.159 1.00 88.25 88 GLY A O 1
ATOM 748 N N . ARG A 1 89 ? -9.908 -6.457 15.461 1.00 80.00 89 ARG A N 1
ATOM 749 C CA . ARG A 1 89 ? -8.565 -6.506 16.055 1.00 80.00 89 ARG A CA 1
ATOM 750 C C . ARG A 1 89 ? -7.651 -5.467 15.410 1.00 80.00 89 ARG A C 1
ATOM 752 O O . ARG A 1 89 ? -7.168 -5.672 14.302 1.00 80.00 89 ARG A O 1
ATOM 759 N N . GLU A 1 90 ? -7.291 -4.434 16.162 1.00 83.06 90 GLU A N 1
ATOM 760 C CA . GLU A 1 90 ? -6.291 -3.419 15.779 1.00 83.06 90 GLU A CA 1
ATOM 761 C C . GLU A 1 90 ? -4.842 -3.909 15.997 1.00 83.06 90 GLU A C 1
ATOM 763 O O . GLU A 1 90 ? -3.969 -3.187 16.464 1.00 83.06 90 GLU A O 1
ATOM 768 N N . LEU A 1 91 ? -4.583 -5.186 15.707 1.00 86.69 91 LEU A N 1
ATOM 769 C CA . LEU A 1 91 ? -3.275 -5.832 15.902 1.00 86.69 91 LEU A CA 1
ATOM 770 C C . LEU A 1 91 ? -2.500 -6.006 14.591 1.00 86.69 91 LEU A C 1
ATOM 772 O O . LEU A 1 91 ? -1.448 -6.641 14.568 1.00 86.69 91 LEU A O 1
ATOM 776 N N . ALA A 1 92 ? -3.055 -5.512 13.488 1.00 91.12 92 ALA A N 1
ATOM 777 C CA . ALA A 1 92 ? -2.504 -5.681 12.158 1.00 91.12 92 ALA A CA 1
ATOM 778 C C . ALA A 1 92 ? -2.866 -4.485 11.264 1.00 91.12 92 ALA A C 1
ATOM 780 O O . ALA A 1 92 ? -3.858 -3.801 11.537 1.00 91.12 92 ALA A O 1
ATOM 781 N N . PRO A 1 93 ? -2.111 -4.263 10.172 1.00 93.38 93 PRO A N 1
ATOM 782 C CA . PRO A 1 93 ? -2.452 -3.264 9.168 1.00 93.38 93 PRO A CA 1
ATOM 783 C C . PRO A 1 93 ? -3.880 -3.423 8.633 1.00 93.38 93 PRO A C 1
ATOM 785 O O . PRO A 1 93 ? -4.396 -4.539 8.510 1.00 93.38 93 PRO A O 1
ATOM 788 N N . VAL A 1 94 ? -4.498 -2.307 8.253 1.00 93.69 94 VAL A N 1
ATOM 789 C CA . VAL A 1 94 ? -5.786 -2.289 7.555 1.00 93.69 94 VAL A CA 1
ATOM 790 C C . VAL A 1 94 ? -5.527 -2.470 6.059 1.00 93.69 94 VAL A C 1
ATOM 792 O O . VAL A 1 94 ? -4.932 -1.595 5.438 1.00 93.69 94 VAL A O 1
ATOM 795 N N . PRO A 1 95 ? -5.948 -3.576 5.432 1.00 94.56 95 PRO A N 1
ATOM 796 C CA . PRO A 1 95 ? -5.760 -3.789 4.001 1.00 94.56 95 PRO A CA 1
ATOM 797 C C . PRO A 1 95 ? -6.810 -3.000 3.205 1.00 94.56 95 PRO A C 1
ATOM 799 O O . PRO A 1 95 ? -8.018 -3.220 3.339 1.00 94.56 95 PRO A O 1
ATOM 802 N N . PHE A 1 96 ? -6.364 -2.111 2.324 1.00 95.62 96 PHE A N 1
ATOM 803 C CA . PHE A 1 96 ? -7.248 -1.282 1.508 1.00 95.62 96 PHE A CA 1
ATOM 804 C C . PHE A 1 96 ? -7.495 -1.868 0.120 1.00 95.62 96 PHE A C 1
ATOM 806 O O . PHE A 1 96 ? -8.634 -1.879 -0.347 1.00 95.62 96 PHE A O 1
ATOM 813 N N . VAL A 1 97 ? -6.450 -2.381 -0.537 1.00 96.19 97 VAL A N 1
ATOM 814 C CA . VAL A 1 97 ? -6.525 -2.836 -1.934 1.00 96.19 97 VAL A CA 1
ATOM 815 C C . VAL A 1 97 ? -5.739 -4.118 -2.134 1.00 96.19 97 VAL A C 1
ATOM 817 O O . VAL A 1 97 ? -4.595 -4.212 -1.700 1.00 96.19 97 VAL A O 1
ATOM 820 N N . LEU A 1 98 ? -6.320 -5.060 -2.877 1.00 96.38 98 LEU A N 1
ATOM 821 C CA . LEU A 1 98 ? -5.624 -6.187 -3.491 1.00 96.38 98 LEU A CA 1
ATOM 822 C C . LEU A 1 98 ? -5.666 -6.048 -5.020 1.00 96.38 98 LEU A C 1
ATOM 824 O O . LEU A 1 98 ? -6.724 -5.878 -5.632 1.00 96.38 98 LEU A O 1
ATOM 828 N N . VAL A 1 99 ? -4.512 -6.158 -5.670 1.00 94.31 99 VAL A N 1
ATOM 829 C CA . VAL A 1 99 ? -4.392 -6.179 -7.129 1.00 94.31 99 VAL A CA 1
ATOM 830 C C . VAL A 1 99 ? -3.781 -7.491 -7.582 1.00 94.31 99 VAL A C 1
ATOM 832 O O . 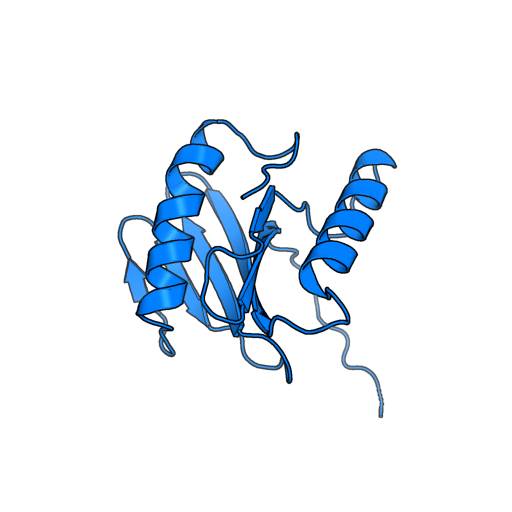VAL A 1 99 ? -2.608 -7.772 -7.345 1.00 94.31 99 VAL A O 1
ATOM 835 N N . GLU A 1 100 ? -4.576 -8.267 -8.310 1.00 90.81 100 GLU A N 1
ATOM 836 C CA . GLU A 1 100 ? -4.147 -9.491 -8.977 1.00 90.81 100 GLU A CA 1
ATOM 837 C C . GLU A 1 100 ? -4.194 -9.296 -10.496 1.00 90.81 100 GLU A C 1
ATOM 839 O O . GLU A 1 100 ? -5.112 -8.663 -11.018 1.00 90.81 100 GLU A O 1
ATOM 844 N N . GLY A 1 101 ? -3.189 -9.814 -11.206 1.00 84.62 101 GLY A N 1
ATOM 845 C CA . GLY A 1 101 ? -3.192 -9.920 -12.670 1.00 84.62 101 GLY A CA 1
ATOM 846 C C . GLY A 1 101 ? -2.997 -8.621 -13.463 1.00 84.62 101 GLY A C 1
ATOM 847 O O . GLY A 1 101 ? -2.859 -8.693 -14.677 1.00 84.62 101 GLY A O 1
ATOM 848 N N . ARG A 1 102 ? -2.952 -7.447 -12.816 1.00 89.50 102 ARG A N 1
ATOM 849 C CA . ARG A 1 102 ? -2.750 -6.153 -13.503 1.00 89.50 102 ARG A CA 1
ATOM 850 C C . ARG A 1 102 ? -1.290 -5.882 -13.872 1.00 89.50 102 ARG A C 1
ATOM 852 O O . ARG A 1 102 ? -1.021 -5.279 -14.902 1.00 89.50 102 ARG A O 1
ATOM 859 N N . TYR A 1 103 ? -0.363 -6.301 -13.018 1.00 89.44 103 TYR A N 1
ATOM 860 C CA . TYR A 1 103 ? 1.061 -6.000 -13.140 1.00 89.44 103 TYR A CA 1
ATOM 861 C C . TYR A 1 103 ? 1.797 -7.266 -13.567 1.00 89.44 103 TYR A C 1
ATOM 863 O O . TYR A 1 103 ? 1.719 -8.278 -12.873 1.00 89.44 103 TYR A O 1
ATOM 871 N N . HIS A 1 104 ? 2.476 -7.246 -14.718 1.00 83.88 104 HIS A N 1
ATOM 872 C CA . HIS A 1 104 ? 3.068 -8.445 -15.325 1.00 83.88 104 HIS A CA 1
ATOM 873 C C . HIS A 1 104 ? 3.941 -9.226 -14.326 1.00 83.88 104 HIS A C 1
ATOM 875 O O . HIS A 1 104 ? 5.003 -8.769 -13.903 1.00 83.88 104 HIS A O 1
ATOM 881 N N . GLY A 1 105 ? 3.469 -10.410 -13.922 1.00 84.50 105 GLY A N 1
ATOM 882 C CA . GLY A 1 105 ? 4.171 -11.280 -12.974 1.00 84.50 105 GLY A CA 1
ATOM 883 C C . GLY A 1 105 ? 4.212 -10.776 -11.526 1.00 84.50 105 GLY A C 1
ATOM 884 O O . GLY A 1 105 ? 5.027 -11.268 -10.743 1.00 84.50 105 GLY A O 1
ATOM 885 N N . ARG A 1 106 ? 3.368 -9.810 -11.140 1.00 88.50 106 ARG A N 1
ATOM 886 C CA . ARG A 1 106 ? 3.300 -9.268 -9.776 1.00 88.50 106 ARG A CA 1
ATOM 887 C C . ARG A 1 106 ? 1.863 -9.094 -9.287 1.00 88.50 106 ARG A C 1
ATOM 889 O O . ARG A 1 106 ? 0.945 -8.791 -10.043 1.00 88.50 106 ARG A O 1
ATOM 896 N N . GLN A 1 107 ? 1.693 -9.266 -7.985 1.00 93.19 107 GLN A N 1
ATOM 897 C CA . GLN A 1 107 ? 0.503 -8.874 -7.238 1.00 93.19 107 GLN A CA 1
ATOM 898 C C . GLN A 1 107 ? 0.855 -7.652 -6.391 1.00 93.19 107 GLN A C 1
ATOM 900 O O . GLN A 1 107 ? 2.018 -7.500 -6.006 1.00 93.19 107 GLN A O 1
ATOM 905 N N . ALA A 1 108 ? -0.122 -6.800 -6.095 1.00 94.69 108 ALA A N 1
ATOM 906 C CA . ALA A 1 108 ? 0.087 -5.649 -5.224 1.00 94.69 108 ALA A CA 1
ATOM 907 C C . ALA A 1 108 ? -0.941 -5.599 -4.096 1.00 94.69 108 ALA A C 1
ATOM 909 O O . ALA A 1 108 ? -2.097 -5.974 -4.294 1.00 94.69 108 ALA A O 1
ATOM 910 N N . VAL A 1 109 ? -0.517 -5.114 -2.934 1.00 95.56 109 VAL A N 1
ATOM 911 C CA . VAL A 1 109 ? -1.380 -4.817 -1.789 1.00 95.56 109 VAL A CA 1
ATOM 912 C C . VAL A 1 109 ? -1.092 -3.396 -1.326 1.00 95.56 109 VAL A C 1
ATOM 914 O O . VAL A 1 109 ? 0.075 -3.024 -1.199 1.00 95.56 109 VAL A O 1
ATOM 917 N N . ILE A 1 110 ? -2.145 -2.622 -1.070 1.00 96.62 110 ILE A N 1
ATOM 918 C CA . ILE A 1 110 ? -2.053 -1.391 -0.278 1.00 96.62 110 ILE A CA 1
ATOM 919 C C . ILE A 1 110 ? -2.710 -1.656 1.065 1.00 96.62 110 ILE A C 1
ATOM 921 O O . ILE A 1 110 ? -3.826 -2.181 1.120 1.00 96.62 110 ILE A O 1
ATOM 925 N N . GLN A 1 111 ? -2.026 -1.274 2.132 1.00 96.19 111 GLN A N 1
ATOM 926 C CA . GLN A 1 111 ? -2.519 -1.359 3.499 1.00 96.19 111 GLN A CA 1
ATOM 927 C C . GLN A 1 111 ? -2.091 -0.126 4.295 1.00 96.19 111 GLN A C 1
ATOM 929 O O . GLN A 1 111 ? -1.180 0.585 3.872 1.00 96.19 111 GLN A O 1
ATOM 934 N N . SER A 1 112 ? -2.720 0.123 5.442 1.00 95.06 112 SER A N 1
ATOM 935 C CA . SER A 1 112 ? -2.273 1.170 6.358 1.00 95.06 112 SER A CA 1
ATOM 936 C C . SER A 1 112 ? -0.818 0.944 6.749 1.00 95.06 112 SER A C 1
ATOM 938 O O . SER A 1 112 ? -0.352 -0.196 6.871 1.00 95.06 112 SER A O 1
ATOM 940 N N . TRP A 1 113 ? -0.092 2.033 6.962 1.00 93.75 113 TRP A N 1
ATOM 941 C CA . TRP A 1 113 ? 1.164 1.933 7.681 1.00 93.75 113 TRP A CA 1
ATOM 942 C C . TRP A 1 113 ? 0.886 1.523 9.133 1.00 93.75 113 TRP A C 1
ATOM 944 O O . TRP A 1 113 ? -0.139 1.897 9.705 1.00 93.75 113 TRP A O 1
ATOM 954 N N . PHE A 1 114 ? 1.739 0.671 9.695 1.00 88.62 114 PHE A N 1
ATOM 955 C CA . PHE A 1 114 ? 1.585 0.171 11.058 1.00 88.62 114 PHE A CA 1
ATOM 956 C C . PHE A 1 114 ? 2.853 0.504 11.828 1.00 88.62 114 PHE A C 1
ATOM 958 O O . PHE A 1 114 ? 3.875 -0.169 11.679 1.00 88.62 114 PHE A O 1
ATOM 965 N N . ASP A 1 115 ? 2.780 1.578 12.606 1.0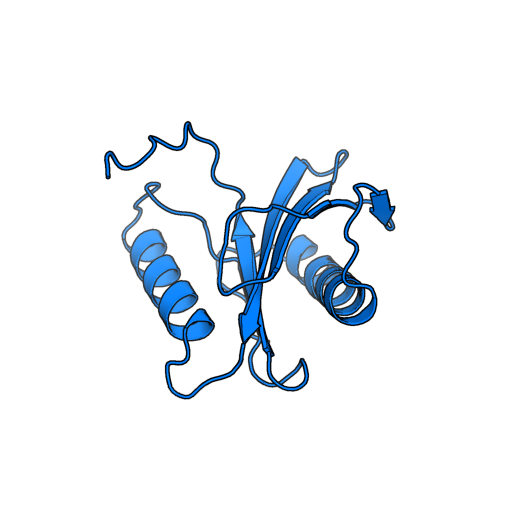0 84.75 115 ASP A N 1
ATOM 966 C CA . ASP A 1 115 ? 3.899 2.066 13.394 1.00 84.75 115 ASP A CA 1
ATOM 967 C C . ASP A 1 115 ? 4.187 1.157 14.584 1.00 84.75 115 ASP A C 1
ATOM 969 O O . ASP A 1 115 ? 3.294 0.678 15.285 1.00 84.75 115 ASP A O 1
ATOM 973 N N . GLY A 1 116 ? 5.471 0.941 14.838 1.00 82.56 116 GLY A N 1
ATOM 974 C CA . GLY A 1 116 ? 5.918 0.216 16.012 1.00 82.56 116 GLY A CA 1
ATOM 975 C C . GLY A 1 116 ? 7.389 -0.169 15.930 1.00 82.56 116 GLY A C 1
ATOM 976 O O . GLY A 1 116 ? 7.947 -0.291 14.836 1.00 82.56 116 GLY A O 1
ATOM 977 N N . PRO A 1 117 ? 8.044 -0.374 17.083 1.00 79.56 117 PRO A N 1
ATOM 978 C CA . PRO A 1 117 ? 9.403 -0.881 17.101 1.00 79.56 117 PRO A CA 1
ATOM 979 C C . PRO A 1 117 ? 9.429 -2.297 16.519 1.00 79.56 117 PRO A C 1
ATOM 981 O O . PRO A 1 117 ? 8.749 -3.203 17.005 1.00 79.56 117 PRO A O 1
ATOM 984 N N . VAL A 1 118 ? 10.258 -2.507 15.498 1.00 78.12 118 VAL A N 1
ATOM 985 C CA . VAL A 1 118 ? 10.579 -3.858 15.037 1.00 78.12 118 VAL A CA 1
ATOM 986 C C . VAL A 1 118 ? 11.534 -4.466 16.055 1.00 78.12 118 VAL A C 1
ATOM 988 O O . VAL A 1 118 ? 12.689 -4.058 16.153 1.00 78.12 118 VAL A O 1
ATOM 991 N N . ILE A 1 119 ? 11.052 -5.436 16.831 1.00 81.38 119 ILE A N 1
ATOM 992 C CA . ILE A 1 119 ? 11.909 -6.205 17.733 1.00 81.38 119 ILE A CA 1
ATOM 993 C C . ILE A 1 119 ? 12.723 -7.169 16.859 1.00 81.38 119 ILE A C 1
ATOM 995 O O . ILE A 1 119 ? 12.125 -8.032 16.206 1.00 81.38 119 ILE A O 1
ATOM 999 N N . PRO A 1 120 ? 14.061 -7.042 16.798 1.00 75.06 120 PRO A N 1
ATOM 1000 C CA . PRO A 1 120 ? 14.875 -7.966 16.029 1.00 75.06 120 PRO A CA 1
ATOM 1001 C C . PRO A 1 120 ? 14.687 -9.372 16.593 1.00 75.06 120 PRO A C 1
ATOM 1003 O O . PRO A 1 120 ? 14.811 -9.598 17.797 1.00 75.06 120 PRO A O 1
ATOM 1006 N N . THR A 1 121 ? 14.367 -10.327 15.723 1.00 67.62 121 THR A N 1
ATOM 1007 C CA . THR A 1 121 ? 14.337 -11.732 16.120 1.00 67.62 121 THR A CA 1
ATOM 1008 C C . THR A 1 121 ? 15.775 -12.131 16.434 1.00 67.62 121 THR A C 1
ATOM 1010 O O . THR A 1 121 ? 16.653 -11.992 15.582 1.00 67.62 121 THR A O 1
ATOM 1013 N N . THR A 1 122 ? 16.039 -12.543 17.673 1.00 55.62 122 THR A N 1
ATOM 1014 C CA . THR A 1 122 ? 17.343 -13.100 18.045 1.00 55.62 122 THR A CA 1
ATOM 1015 C C . THR A 1 122 ? 17.599 -14.333 17.164 1.00 55.62 122 THR A C 1
ATOM 1017 O O . THR A 1 122 ? 16.661 -15.118 17.001 1.00 55.62 122 THR A O 1
ATOM 1020 N N . PRO A 1 123 ? 18.784 -14.460 16.535 1.00 59.84 123 PRO A N 1
ATOM 1021 C CA . PRO A 1 123 ? 19.086 -15.558 15.616 1.00 59.84 123 PRO A CA 1
ATOM 1022 C C . PRO A 1 123 ? 19.030 -16.939 16.276 1.00 59.84 123 PRO A C 1
ATOM 1024 O O . PRO A 1 123 ? 19.313 -17.031 17.493 1.00 59.84 123 PRO A O 1
#

Radius of gyration: 14.17 Å; chains: 1; bounding box: 34×38×33 Å

Secondary structure (DSSP, 8-state):
-EE-TTS-HHHHHHHHHHHHHHHHH---S-EEETTEEEEEEP--SSEEEEEEEETTT--EEEEEEEE--TT-HHHHHHHHHHHHHHTT-TTS--EEEEEEEEETTEEEEEEE-------PPP-

Sequence (123 aa):
MQFSKFCTPAQQLYFPPILDYLHQTQPDQPHCWWEWFIERVFGGQNNLLYHAHREDEGDTVAVKFTRLDERRRASRESHALWALQEAGRELAPVPFVLVEGRYHGRQAVIQSWFDGPVIPTTP